Protein AF-A0A7C3XPM7-F1 (afdb_monomer)

Secondary structure (DSSP, 8-state):
-EE-SSTTTT-BEEEEEEEGGGTEEEEEESSSSS--EEEEEGGGEE-S-------

Solvent-accessible surface area (backbone atoms only — not comparable to full-atom values): 3357 Å² total; per-residue (Å²): 52,35,25,76,47,74,98,56,47,80,42,49,29,45,80,77,44,77,41,76,95,76,46,32,26,32,27,30,49,70,90,46,100,63,77,57,78,42,78,41,58,42,88,29,53,42,86,76,63,76,80,81,72,80,128

Radius of gyration: 11.08 Å; Cα contacts (8 Å, |Δi|>4): 96; chains: 1; bounding box: 22×27×30 Å

Foldseek 3Di:
DAFCDDPRHGFDWDFPDDDPVVQKTWTFTDPDPDGDTDIDRVVRDDDPDDPPDDD

Nearest PDB structures (foldseek):
  9bcu-assembly1_G  TM=9.660E-01  e=6.512E-04  Thermococcus kodakarensis
  3p8b-assembly1_B  TM=9.895E-01  e=1.913E-03  Pyrococcus furiosus
  4zn3-assembly1_A  TM=8.877E-01  e=5.272E-03  Methanocaldococcus jannaschii DSM 2661
  2xhc-assembly1_A  TM=9.167E-01  e=5.860E-02  Thermotoga maritima
  1m1g-assembly3_C  TM=8.879E-01  e=5.860E-02  Aquifex aeolicus

Mean predicted aligned error: 4.32 Å

pLDDT: mean 89.31, std 12.33, range [38.09, 97.56]

Structure (mmCIF, N/CA/C/O backbone):
data_AF-A0A7C3XPM7-F1
#
_entry.id   AF-A0A7C3XPM7-F1
#
loop_
_atom_site.group_PDB
_atom_site.id
_atom_site.type_symbol
_atom_site.label_atom_id
_atom_site.label_alt_id
_atom_site.label_comp_id
_atom_site.label_asym_id
_atom_sit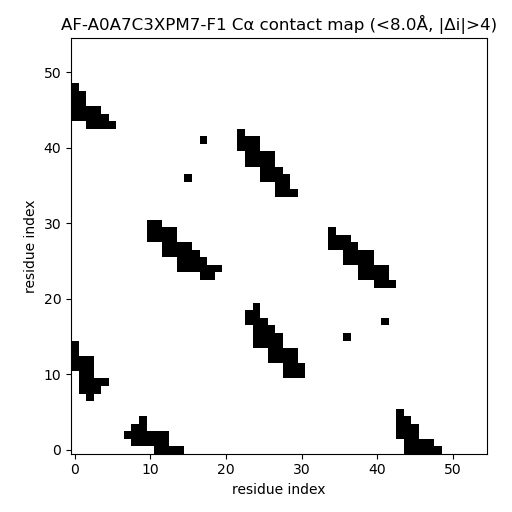e.label_entity_id
_atom_site.label_seq_id
_atom_site.pdbx_PDB_ins_code
_atom_site.Cartn_x
_atom_site.Cartn_y
_a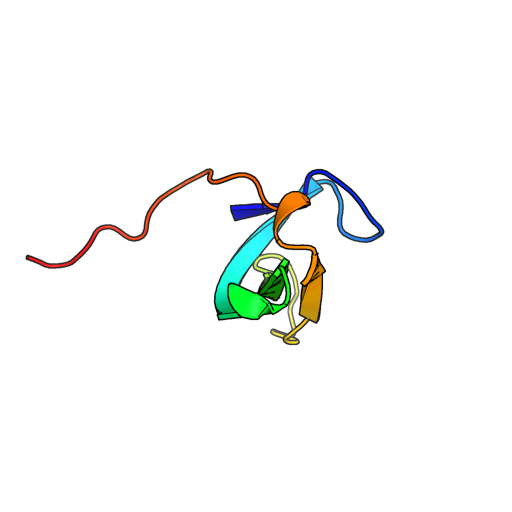tom_site.Cartn_z
_atom_site.occupancy
_atom_site.B_iso_or_equiv
_atom_site.auth_seq_id
_atom_site.auth_comp_id
_atom_site.auth_asym_id
_atom_site.auth_atom_id
_atom_site.pdbx_PDB_model_num
ATOM 1 N N . VAL A 1 1 ? -7.756 3.058 -1.490 1.00 94.12 1 VAL A N 1
ATOM 2 C CA . VAL A 1 1 ? -7.595 1.591 -1.612 1.00 94.12 1 VAL A CA 1
ATOM 3 C C . VAL A 1 1 ? -7.951 0.935 -0.290 1.00 94.12 1 VAL A C 1
ATOM 5 O O . VAL A 1 1 ? -7.936 1.614 0.730 1.00 94.12 1 VAL A O 1
ATOM 8 N N . GLU A 1 2 ? -8.313 -0.338 -0.316 1.00 95.88 2 GLU A N 1
ATOM 9 C CA . GLU A 1 2 ? -8.428 -1.193 0.869 1.00 95.88 2 GLU A CA 1
ATOM 10 C C . GLU A 1 2 ? -7.301 -2.223 0.830 1.00 95.88 2 GLU A C 1
ATOM 12 O O . GLU A 1 2 ? -6.934 -2.694 -0.248 1.00 95.88 2 GLU A O 1
ATOM 17 N N . ILE A 1 3 ? -6.740 -2.547 1.989 1.00 95.62 3 ILE A N 1
ATOM 18 C CA . ILE A 1 3 ? -5.652 -3.516 2.111 1.00 95.62 3 ILE A CA 1
ATOM 19 C C . ILE A 1 3 ? -6.271 -4.890 2.378 1.00 95.62 3 ILE A C 1
ATOM 21 O O . ILE A 1 3 ? -6.991 -5.064 3.356 1.00 95.62 3 ILE A O 1
ATOM 25 N N . VAL A 1 4 ? -6.011 -5.881 1.528 1.00 97.56 4 VAL A N 1
ATOM 26 C CA . VAL A 1 4 ? -6.674 -7.200 1.591 1.00 97.56 4 VAL A CA 1
ATOM 27 C C . VAL A 1 4 ? -5.803 -8.310 2.191 1.00 97.56 4 VAL A C 1
ATOM 29 O O . VAL A 1 4 ? -6.307 -9.399 2.480 1.00 97.56 4 VAL A O 1
ATOM 32 N N . ALA A 1 5 ? -4.518 -8.037 2.426 1.00 96.56 5 ALA A N 1
ATOM 33 C CA . ALA A 1 5 ? -3.543 -8.986 2.960 1.00 96.56 5 ALA A CA 1
ATOM 34 C C . ALA A 1 5 ? -2.473 -8.293 3.825 1.00 96.56 5 ALA A C 1
ATOM 36 O O . ALA A 1 5 ? -2.343 -7.070 3.821 1.00 96.56 5 ALA A O 1
ATOM 37 N N . GLY A 1 6 ? -1.707 -9.089 4.576 1.00 93.44 6 GLY A N 1
ATOM 38 C CA . GLY A 1 6 ? -0.652 -8.591 5.458 1.00 93.44 6 GLY A CA 1
ATOM 39 C C . GLY A 1 6 ? -1.166 -7.964 6.767 1.00 93.44 6 GLY A C 1
ATOM 40 O O . GLY A 1 6 ? -2.351 -8.074 7.091 1.00 93.44 6 GLY A O 1
ATOM 41 N N . PRO A 1 7 ? -0.279 -7.310 7.538 1.00 92.62 7 PRO A N 1
ATOM 42 C CA . PRO A 1 7 ? -0.574 -6.830 8.894 1.00 92.62 7 PRO A CA 1
ATOM 43 C C . PRO A 1 7 ? -1.633 -5.719 8.962 1.00 92.62 7 PRO A C 1
ATOM 45 O O . PRO A 1 7 ? -2.223 -5.506 10.015 1.00 92.62 7 PRO A O 1
ATOM 48 N N . PHE A 1 8 ? -1.906 -5.036 7.848 1.00 92.69 8 PHE A N 1
ATOM 49 C CA . PHE A 1 8 ? -2.877 -3.938 7.768 1.00 92.69 8 PHE A CA 1
ATOM 50 C C . PHE A 1 8 ? -4.182 -4.336 7.059 1.00 92.69 8 PHE A C 1
ATOM 52 O O . PHE A 1 8 ? -4.949 -3.471 6.634 1.00 92.69 8 PHE A O 1
ATOM 59 N N . LYS A 1 9 ? -4.437 -5.642 6.897 1.00 95.25 9 LYS A N 1
ATOM 60 C CA . LYS A 1 9 ? -5.649 -6.164 6.255 1.00 95.25 9 LYS A CA 1
ATOM 61 C C . LYS A 1 9 ? -6.921 -5.556 6.867 1.00 95.25 9 LYS A C 1
ATOM 63 O O . LYS A 1 9 ? -7.087 -5.538 8.081 1.00 95.25 9 LYS A O 1
ATOM 68 N N . GLY A 1 10 ? -7.834 -5.112 6.006 1.00 94.38 10 GLY A N 1
ATOM 69 C CA . GLY A 1 10 ? -9.117 -4.498 6.355 1.00 94.38 10 GLY A CA 1
ATOM 70 C C . GLY A 1 10 ? -9.072 -2.975 6.509 1.00 94.38 10 GLY A C 1
ATOM 71 O O . GLY A 1 10 ? -10.126 -2.344 6.536 1.00 94.38 10 GLY A O 1
ATOM 72 N N . MET A 1 11 ? -7.888 -2.358 6.571 1.00 93.38 11 MET A N 1
ATOM 73 C CA . MET A 1 11 ? -7.780 -0.902 6.681 1.00 93.38 11 MET A CA 1
ATOM 74 C C . MET A 1 11 ? -7.933 -0.213 5.319 1.00 93.38 11 MET A C 1
ATOM 76 O O . MET A 1 11 ? -7.569 -0.751 4.265 1.00 93.38 11 MET A O 1
ATOM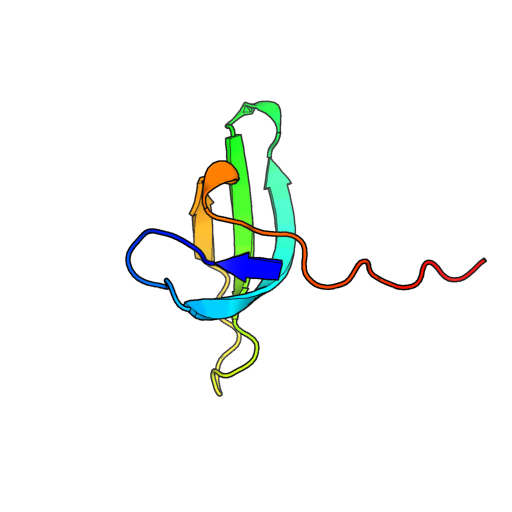 80 N N . LYS A 1 12 ? -8.434 1.027 5.347 1.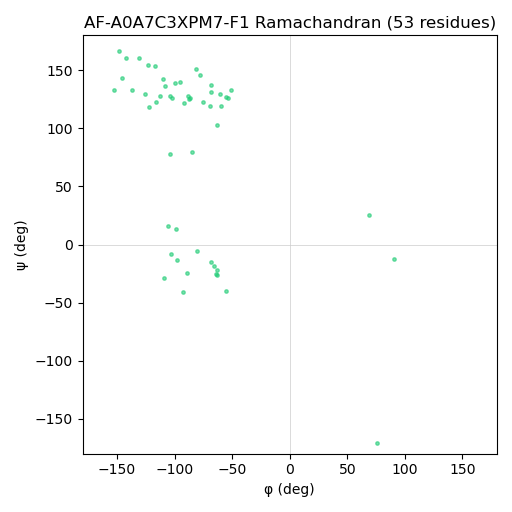00 93.50 12 LYS A N 1
ATOM 81 C CA . LYS A 1 12 ? -8.488 1.913 4.180 1.00 93.50 12 LYS A CA 1
ATOM 82 C C . LYS A 1 12 ? -7.284 2.844 4.159 1.00 93.50 12 LYS A C 1
ATOM 84 O O . LYS A 1 12 ? -6.879 3.401 5.177 1.00 93.50 12 LYS A O 1
ATOM 89 N N . ALA A 1 13 ? -6.747 3.050 2.964 1.00 94.50 13 ALA A N 1
ATOM 90 C CA . ALA A 1 13 ? -5.578 3.884 2.753 1.00 94.50 13 ALA A CA 1
ATOM 91 C C . ALA A 1 13 ? -5.670 4.693 1.455 1.00 94.50 13 ALA A C 1
ATOM 93 O O . ALA A 1 13 ? -6.412 4.348 0.524 1.00 94.50 13 ALA A O 1
ATOM 94 N N . ARG A 1 14 ? -4.878 5.759 1.363 1.00 94.00 14 ARG A N 1
ATOM 95 C CA . ARG A 1 14 ? -4.575 6.470 0.115 1.00 94.00 14 ARG A CA 1
ATOM 96 C C . ARG A 1 14 ? -3.208 6.013 -0.390 1.00 94.00 14 ARG A C 1
ATOM 98 O O . ARG A 1 14 ? -2.301 5.847 0.414 1.00 94.00 14 ARG A O 1
ATOM 105 N N . ILE A 1 15 ? -3.068 5.809 -1.699 1.00 94.44 15 ILE A N 1
ATOM 106 C CA . ILE A 1 15 ? -1.746 5.611 -2.308 1.00 94.44 15 ILE A CA 1
ATOM 107 C C . ILE A 1 15 ? -1.065 6.974 -2.373 1.00 94.44 15 ILE A C 1
ATOM 109 O O . ILE A 1 15 ? -1.623 7.897 -2.963 1.00 94.44 15 ILE A O 1
ATOM 113 N N . ASP A 1 16 ? 0.105 7.074 -1.756 1.00 94.69 16 ASP A N 1
ATOM 114 C CA . ASP A 1 16 ? 0.974 8.249 -1.805 1.00 94.69 16 ASP A CA 1
ATOM 115 C C . ASP A 1 16 ? 2.002 8.114 -2.937 1.00 94.69 16 ASP A C 1
ATOM 117 O O . ASP A 1 16 ? 2.217 9.041 -3.715 1.00 94.69 16 ASP A O 1
ATOM 121 N N . ARG A 1 17 ? 2.562 6.908 -3.110 1.00 95.50 17 ARG A N 1
ATOM 122 C CA . ARG A 1 17 ? 3.514 6.589 -4.180 1.00 95.50 17 ARG A CA 1
ATOM 123 C C . ARG A 1 17 ? 3.343 5.151 -4.664 1.00 95.50 17 ARG A C 1
ATOM 125 O O . ARG A 1 17 ? 3.076 4.257 -3.866 1.00 95.50 17 ARG A O 1
ATOM 132 N N . LEU A 1 18 ? 3.513 4.921 -5.965 1.00 95.25 18 LEU A N 1
ATOM 133 C CA . LEU A 1 18 ? 3.469 3.590 -6.576 1.00 95.25 18 LEU A CA 1
ATOM 134 C C . LEU A 1 18 ? 4.786 3.303 -7.305 1.00 95.25 18 LEU A C 1
ATOM 136 O O . LEU A 1 18 ? 5.119 3.984 -8.271 1.00 95.25 18 LEU A O 1
ATOM 140 N N . GLU A 1 19 ? 5.499 2.267 -6.872 1.00 96.12 19 GLU A N 1
ATOM 141 C CA . GLU A 1 19 ? 6.771 1.820 -7.444 1.00 96.12 19 GLU A CA 1
ATOM 142 C C . GLU A 1 19 ? 6.547 0.558 -8.284 1.00 96.12 19 GLU A C 1
ATOM 144 O O . GLU A 1 19 ? 6.845 -0.563 -7.871 1.00 96.12 19 GLU A O 1
ATOM 149 N N . VAL A 1 20 ? 6.015 0.741 -9.496 1.00 94.69 20 VAL A N 1
ATOM 150 C CA . VAL A 1 20 ? 5.604 -0.368 -10.380 1.00 94.69 20 VAL A CA 1
ATOM 151 C C . VAL A 1 20 ? 6.741 -1.360 -10.643 1.00 94.69 20 VAL A C 1
ATOM 153 O O . VAL A 1 20 ? 6.517 -2.565 -10.611 1.00 94.69 20 VAL A O 1
ATOM 156 N N . ALA A 1 21 ? 7.971 -0.873 -10.836 1.00 96.62 21 ALA A N 1
ATOM 157 C CA . ALA A 1 21 ? 9.134 -1.725 -11.088 1.00 96.62 21 ALA A CA 1
ATOM 158 C C . ALA A 1 21 ? 9.492 -2.647 -9.906 1.00 96.62 21 ALA A C 1
ATOM 160 O O . ALA A 1 21 ? 10.111 -3.687 -10.115 1.00 96.62 21 ALA A O 1
ATOM 161 N N . ARG A 1 22 ? 9.119 -2.266 -8.677 1.00 96.38 22 ARG A N 1
ATOM 162 C CA . ARG A 1 22 ? 9.356 -3.048 -7.453 1.00 96.38 22 ARG A CA 1
ATOM 163 C C . ARG A 1 22 ? 8.136 -3.862 -7.025 1.00 96.38 22 ARG A C 1
ATOM 165 O O . ARG A 1 22 ? 8.273 -4.731 -6.177 1.00 96.38 22 ARG A O 1
ATOM 172 N N . GLY A 1 23 ? 6.961 -3.589 -7.595 1.00 97.12 23 GLY A N 1
ATOM 173 C CA . GLY A 1 23 ? 5.705 -4.171 -7.123 1.00 97.12 23 GLY A CA 1
ATOM 174 C C . GLY A 1 23 ? 5.291 -3.647 -5.745 1.00 97.12 23 GLY A C 1
ATOM 175 O O . GLY A 1 23 ? 4.564 -4.324 -5.028 1.00 97.12 23 GLY A O 1
ATOM 176 N N . GLU A 1 24 ? 5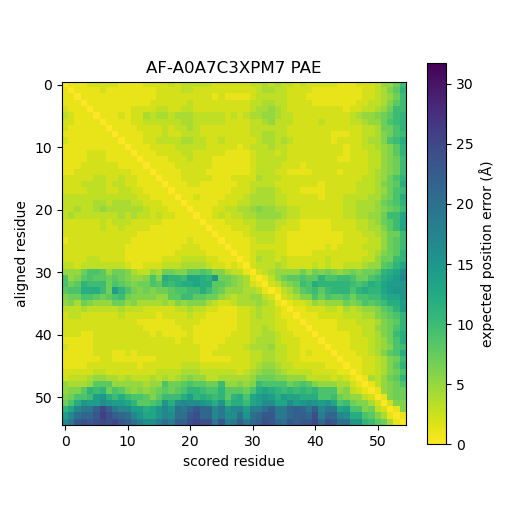.739 -2.449 -5.370 1.00 97.44 24 GLU A N 1
ATOM 177 C CA . GLU A 1 24 ? 5.497 -1.857 -4.052 1.00 97.44 24 GLU A CA 1
ATOM 178 C C . GLU A 1 24 ? 4.676 -0.569 -4.165 1.00 97.44 24 GLU A C 1
ATOM 180 O O . GLU A 1 24 ? 4.707 0.140 -5.174 1.00 97.44 24 GLU A O 1
ATOM 185 N N . ALA A 1 25 ? 3.952 -0.238 -3.103 1.00 97.12 25 ALA A N 1
ATOM 186 C CA . ALA A 1 25 ? 3.223 1.012 -2.973 1.00 97.12 25 ALA A CA 1
ATOM 187 C C . ALA A 1 25 ? 3.409 1.590 -1.572 1.00 97.12 25 ALA A C 1
ATOM 189 O O . ALA A 1 25 ? 3.231 0.895 -0.572 1.00 97.12 25 ALA A O 1
ATOM 190 N N . THR A 1 26 ? 3.708 2.881 -1.499 1.00 96.56 26 THR A N 1
ATOM 191 C CA . THR A 1 26 ? 3.643 3.639 -0.253 1.00 96.56 26 THR A CA 1
ATOM 192 C C . THR A 1 26 ? 2.228 4.169 -0.080 1.00 96.56 26 THR A C 1
ATOM 194 O O . THR A 1 26 ? 1.677 4.836 -0.961 1.00 96.56 26 THR A O 1
ATOM 197 N N . ILE A 1 27 ? 1.630 3.855 1.062 1.00 95.38 27 ILE A N 1
ATOM 198 C CA . ILE A 1 27 ? 0.262 4.210 1.412 1.00 95.38 27 ILE A CA 1
ATOM 199 C C . ILE A 1 27 ? 0.215 5.001 2.718 1.00 95.38 27 ILE A C 1
ATOM 201 O O . ILE A 1 27 ? 1.071 4.847 3.586 1.00 95.38 27 ILE A O 1
ATOM 205 N N . VAL A 1 28 ? -0.831 5.806 2.871 1.00 94.38 28 VAL A N 1
ATOM 206 C CA . VAL A 1 28 ? -1.171 6.500 4.117 1.00 94.38 28 VAL A CA 1
ATOM 207 C C . VAL A 1 28 ? -2.518 5.982 4.605 1.00 94.38 28 VAL A C 1
ATOM 209 O O . VAL A 1 28 ? -3.512 6.042 3.872 1.00 94.38 28 VAL A O 1
ATOM 212 N N . LEU A 1 29 ? -2.549 5.453 5.828 1.00 92.69 29 LEU A N 1
ATOM 213 C CA . LEU A 1 29 ? -3.764 4.950 6.472 1.00 92.69 29 LEU A CA 1
ATOM 214 C C . LEU A 1 29 ? -4.710 6.115 6.804 1.00 92.69 29 LEU A C 1
ATOM 216 O O . LEU A 1 29 ? -4.267 7.175 7.239 1.00 92.69 29 LEU A O 1
ATOM 220 N N . LEU A 1 30 ? -6.012 5.935 6.559 1.00 88.62 30 LEU A N 1
ATOM 221 C CA . LEU A 1 30 ? -7.004 7.009 6.718 1.00 88.62 30 LEU A CA 1
ATOM 222 C C . LEU A 1 30 ? -7.598 7.095 8.130 1.00 88.62 30 LEU A C 1
ATOM 224 O O . LEU A 1 30 ? -8.033 8.169 8.531 1.00 88.62 30 LEU A O 1
ATOM 228 N N . ASP A 1 31 ? -7.590 5.990 8.877 1.00 81.62 31 ASP A N 1
ATOM 229 C CA . ASP A 1 31 ? -8.245 5.877 10.189 1.00 81.62 31 ASP A CA 1
ATOM 230 C C . ASP A 1 31 ? -7.265 6.050 11.370 1.00 81.62 31 ASP A C 1
ATOM 232 O O . ASP A 1 31 ? -7.593 5.731 12.512 1.00 81.62 31 ASP A O 1
ATOM 236 N N . THR A 1 32 ? -6.041 6.533 11.117 1.00 75.94 32 THR A N 1
ATOM 237 C CA . THR A 1 32 ? -5.009 6.723 12.147 1.00 75.94 32 THR A CA 1
ATOM 238 C C . THR A 1 32 ? -4.792 8.211 12.450 1.00 75.94 32 THR A C 1
ATOM 240 O O . THR A 1 32 ? -4.687 9.014 11.523 1.00 75.94 32 THR A O 1
ATOM 243 N N . PRO A 1 33 ? -4.669 8.612 13.734 1.00 78.69 33 PRO A N 1
ATOM 244 C CA . PRO A 1 33 ? -4.460 10.017 14.113 1.00 78.69 33 PRO A CA 1
ATOM 245 C C . PRO A 1 33 ? -3.133 10.582 13.587 1.00 78.69 33 PRO A C 1
ATOM 247 O O . PRO A 1 33 ? -2.991 11.790 13.423 1.00 78.69 33 PRO A O 1
ATOM 250 N N . TYR A 1 34 ? -2.175 9.701 13.287 1.00 79.38 34 TYR A N 1
ATOM 251 C CA . TYR A 1 34 ? -0.919 10.034 12.633 1.00 79.38 34 TYR A CA 1
ATOM 252 C C . TYR A 1 34 ? -0.884 9.413 11.239 1.00 79.38 34 TYR A C 1
ATOM 254 O O . TYR A 1 34 ? -1.093 8.209 11.073 1.00 79.38 34 TYR A O 1
ATOM 262 N N . GLN A 1 35 ? -0.601 10.244 10.240 1.00 80.38 35 GLN A N 1
ATOM 263 C CA . GLN A 1 35 ? -0.445 9.836 8.848 1.00 80.38 35 GLN A CA 1
ATOM 264 C C . GLN A 1 35 ? 0.989 9.354 8.620 1.00 80.38 35 GLN A C 1
ATOM 266 O O . GLN A 1 35 ? 1.837 10.101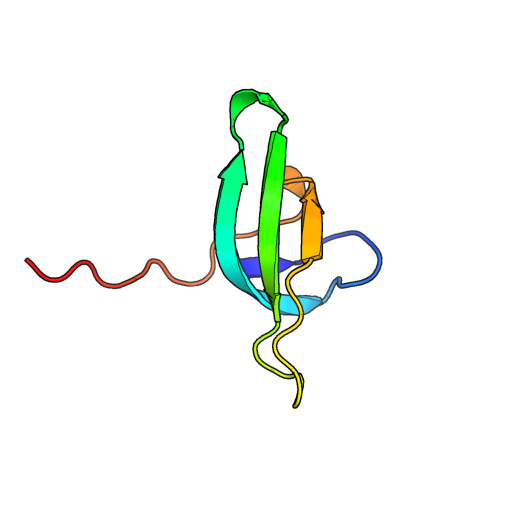 8.140 1.00 80.38 35 GLN A O 1
ATOM 271 N N . LEU A 1 36 ? 1.278 8.115 9.024 1.00 85.38 36 LEU A N 1
ATOM 272 C CA . LEU A 1 36 ? 2.571 7.485 8.761 1.00 85.38 36 LEU A CA 1
ATOM 273 C C . LEU A 1 36 ? 2.552 6.811 7.376 1.00 85.38 36 LEU A C 1
ATOM 275 O O . LEU A 1 36 ? 1.669 5.982 7.134 1.00 85.38 36 LEU A O 1
ATOM 279 N N . PRO A 1 37 ? 3.512 7.116 6.482 1.00 92.12 37 PRO A N 1
ATOM 280 C CA . PRO A 1 37 ? 3.672 6.387 5.233 1.00 92.12 37 PRO A CA 1
ATOM 281 C C . PRO A 1 37 ? 4.158 4.962 5.499 1.00 92.12 37 PRO A C 1
ATOM 283 O O . PRO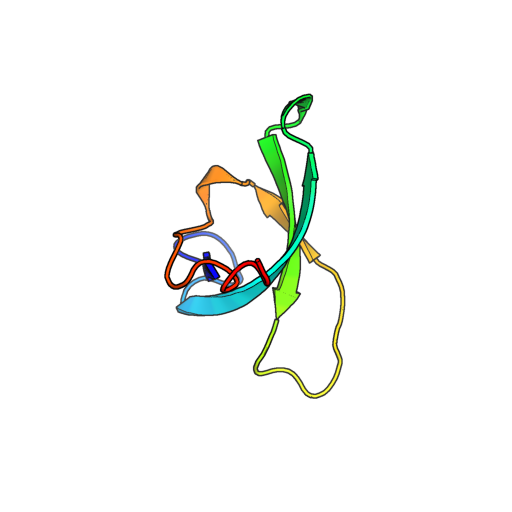 A 1 37 ? 5.134 4.749 6.220 1.00 92.12 37 PRO A O 1
ATOM 286 N N . VAL A 1 38 ? 3.498 3.984 4.887 1.00 93.75 38 VAL A N 1
ATOM 287 C CA . VAL A 1 38 ? 3.867 2.568 4.973 1.00 93.75 38 VAL A CA 1
ATOM 288 C C . VAL A 1 38 ? 4.037 2.015 3.568 1.00 93.75 38 VAL A C 1
ATOM 290 O O . VAL A 1 38 ? 3.148 2.175 2.735 1.00 93.75 38 VAL A O 1
ATOM 293 N N . THR A 1 39 ? 5.155 1.342 3.304 1.00 96.00 39 THR A N 1
ATOM 294 C CA . THR A 1 39 ? 5.361 0.612 2.047 1.00 96.00 39 THR A CA 1
ATOM 295 C C . THR A 1 39 ? 4.830 -0.809 2.180 1.00 96.00 39 THR A C 1
ATOM 297 O O . THR A 1 39 ? 5.164 -1.523 3.124 1.00 96.00 39 THR A O 1
ATOM 300 N N . VAL A 1 40 ? 3.985 -1.210 1.236 1.00 96.00 40 VAL A N 1
ATOM 301 C CA . VAL A 1 40 ? 3.389 -2.546 1.152 1.00 96.00 40 VAL A CA 1
ATOM 302 C C . VAL A 1 40 ? 3.545 -3.106 -0.256 1.00 96.00 40 VAL A C 1
ATOM 304 O O . VAL A 1 40 ? 3.728 -2.355 -1.214 1.00 96.00 40 VAL A O 1
ATOM 307 N N . ASP A 1 41 ? 3.421 -4.425 -0.386 1.00 97.19 41 ASP A N 1
ATOM 308 C CA . ASP A 1 41 ? 3.276 -5.069 -1.689 1.00 97.19 41 ASP A CA 1
ATOM 309 C C . ASP A 1 41 ? 1.999 -4.551 -2.375 1.00 97.19 41 ASP A C 1
ATOM 311 O O . ASP A 1 41 ? 0.915 -4.518 -1.780 1.00 97.19 41 ASP A O 1
ATOM 315 N N . ALA A 1 42 ? 2.119 -4.117 -3.628 1.00 96.12 42 ALA A N 1
ATOM 316 C CA . ALA A 1 42 ? 1.013 -3.545 -4.385 1.00 96.12 42 ALA A CA 1
ATOM 317 C C . ALA A 1 42 ? -0.125 -4.557 -4.613 1.00 96.12 42 ALA A C 1
ATOM 319 O O . ALA A 1 42 ? -1.285 -4.153 -4.712 1.00 96.12 42 ALA A O 1
ATOM 320 N N . ASN A 1 43 ? 0.166 -5.863 -4.621 1.00 96.25 43 ASN A N 1
ATOM 321 C CA . ASN A 1 43 ? -0.837 -6.924 -4.734 1.00 96.25 43 ASN A CA 1
ATOM 322 C C . ASN A 1 43 ? -1.737 -7.019 -3.496 1.00 96.25 43 ASN A C 1
ATOM 324 O O . ASN A 1 43 ? -2.805 -7.630 -3.548 1.00 96.25 43 ASN A O 1
ATOM 328 N N . TYR A 1 44 ? -1.350 -6.399 -2.377 1.00 97.12 44 TYR A N 1
ATOM 329 C CA . TYR A 1 44 ? -2.194 -6.327 -1.184 1.00 97.12 44 TYR A CA 1
ATOM 330 C C . TYR A 1 44 ? -3.259 -5.237 -1.287 1.00 97.12 44 TYR A C 1
ATOM 332 O O . TYR A 1 44 ? -4.095 -5.127 -0.391 1.00 97.12 44 TYR A O 1
ATOM 340 N N . LEU A 1 45 ? -3.250 -4.422 -2.344 1.00 96.06 45 LEU A N 1
ATOM 341 C CA . LEU A 1 45 ? -4.145 -3.284 -2.486 1.00 96.06 45 LEU A CA 1
ATOM 34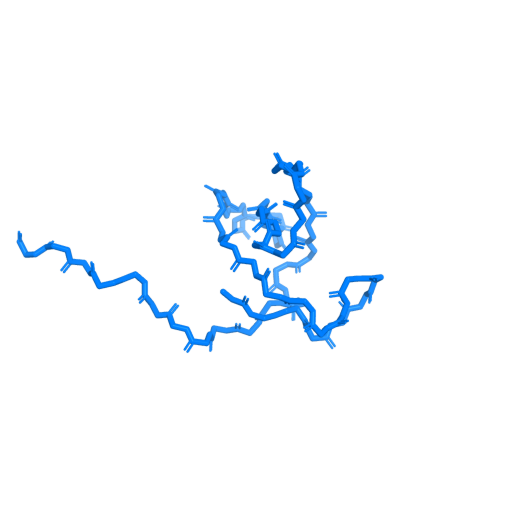2 C C . LEU A 1 45 ? -5.300 -3.591 -3.436 1.00 96.06 45 LEU A C 1
ATOM 344 O O . LEU A 1 45 ? -5.117 -3.915 -4.607 1.00 96.06 45 LEU A O 1
ATOM 348 N N . LYS A 1 46 ? -6.521 -3.380 -2.948 1.00 96.06 46 LYS A N 1
ATOM 349 C CA . LYS A 1 46 ? -7.740 -3.383 -3.755 1.00 96.06 46 LYS A CA 1
ATOM 350 C C . LYS A 1 46 ? -8.218 -1.954 -3.981 1.00 96.06 46 LYS A C 1
ATOM 352 O O . LYS A 1 46 ? -8.398 -1.163 -3.048 1.00 96.06 46 LYS A O 1
ATOM 357 N N . LEU A 1 47 ? -8.454 -1.600 -5.239 1.00 92.94 47 LEU A N 1
ATOM 358 C CA . LEU A 1 47 ? -9.043 -0.314 -5.590 1.00 92.94 47 LEU A CA 1
ATOM 359 C C . LEU A 1 47 ? -10.513 -0.273 -5.145 1.00 92.94 47 LEU A C 1
ATOM 361 O O . LEU A 1 47 ? -11.326 -1.065 -5.606 1.00 92.94 47 LEU A O 1
ATOM 365 N N . VAL A 1 48 ? -10.839 0.665 -4.254 1.00 89.69 48 VAL A N 1
ATOM 366 C CA . VAL A 1 48 ? -12.212 0.884 -3.748 1.00 89.69 48 VAL A CA 1
ATOM 367 C C . VAL A 1 48 ? -12.833 2.182 -4.259 1.00 89.69 48 VAL A C 1
ATOM 369 O O . VAL A 1 48 ? -14.042 2.271 -4.418 1.00 89.69 48 VAL A O 1
ATOM 372 N N . LYS A 1 49 ? -12.004 3.190 -4.544 1.00 84.69 49 LYS A N 1
ATOM 373 C CA . LYS A 1 49 ? -12.400 4.456 -5.163 1.00 84.69 49 LYS A CA 1
ATOM 374 C C . LYS A 1 49 ? -11.192 4.997 -5.926 1.00 84.69 49 LYS A C 1
ATOM 376 O O . LYS A 1 49 ? -10.087 4.989 -5.377 1.00 84.69 49 LYS A O 1
ATOM 381 N N . LYS A 1 50 ? -11.378 5.432 -7.175 1.00 79.12 50 LYS A N 1
ATOM 382 C CA . LYS A 1 50 ? -10.377 6.258 -7.868 1.00 79.12 50 LYS A CA 1
ATOM 383 C C . LYS A 1 50 ? -10.495 7.685 -7.348 1.00 79.12 50 LYS A C 1
ATOM 385 O O . LYS A 1 50 ? -11.598 8.121 -7.026 1.00 79.12 50 LYS A O 1
ATOM 390 N N . ALA A 1 51 ? -9.379 8.404 -7.262 1.00 72.31 51 ALA A N 1
ATOM 391 C CA . ALA A 1 51 ? -9.475 9.851 -7.154 1.00 72.31 51 ALA A CA 1
ATOM 392 C C . ALA A 1 51 ? -10.299 10.334 -8.355 1.00 72.31 51 ALA A C 1
ATOM 394 O O . ALA A 1 51 ? -10.027 9.931 -9.488 1.00 72.31 51 ALA A O 1
ATOM 395 N N . GLU A 1 52 ? -11.352 11.099 -8.086 1.00 67.19 52 GLU A N 1
ATOM 396 C CA . GLU A 1 52 ? -12.077 11.810 -9.130 1.00 67.19 52 GLU A CA 1
ATOM 397 C C . GLU A 1 52 ? -11.064 12.794 -9.710 1.00 67.19 52 GLU A C 1
ATOM 399 O O . GLU A 1 52 ? -10.660 13.745 -9.043 1.00 67.19 52 GLU A O 1
ATOM 404 N N . GLY A 1 53 ? -10.527 12.465 -10.885 1.00 52.00 53 GLY A N 1
ATOM 405 C CA . GLY A 1 53 ? -9.640 13.364 -11.601 1.00 52.00 53 GLY A CA 1
ATOM 406 C C . GLY A 1 53 ? -10.422 14.636 -11.882 1.00 52.00 53 GLY A C 1
ATOM 407 O O . GLY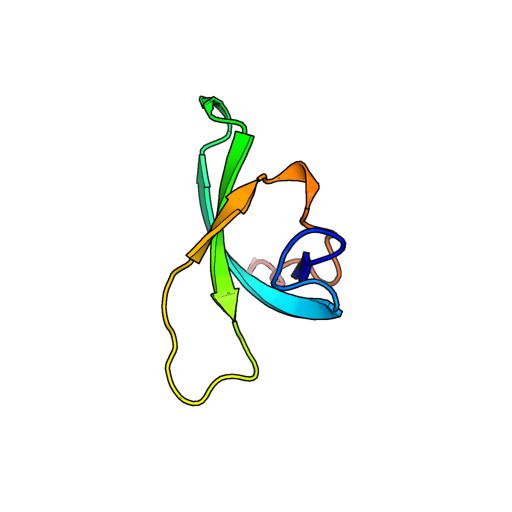 A 1 53 ? -11.467 14.571 -12.528 1.00 52.00 53 GLY A O 1
ATOM 408 N N . GLY A 1 54 ? -9.945 15.764 -11.355 1.00 51.59 54 GLY A N 1
ATOM 409 C CA . GLY A 1 54 ? -10.340 17.062 -11.883 1.00 51.59 54 GLY A CA 1
ATOM 410 C C . GLY A 1 54 ? -10.063 17.052 -13.384 1.00 51.59 54 GLY A C 1
ATOM 411 O O . GLY A 1 54 ? -8.971 16.647 -13.793 1.00 51.59 54 GLY A O 1
ATOM 412 N N . GLY A 1 55 ? -11.092 17.373 -14.169 1.00 38.09 55 GLY A N 1
ATOM 413 C CA . GLY A 1 55 ? -10.963 17.608 -15.605 1.00 38.09 55 GLY A CA 1
ATOM 414 C C . GLY A 1 55 ? -10.104 18.822 -15.917 1.00 38.09 55 GLY A C 1
ATOM 415 O O . GLY A 1 55 ? -9.870 19.640 -14.996 1.00 38.09 55 GLY A O 1
#

Sequence (55 aa):
VEIVAGPFKGMKARIDRLEVARGEATIVLLDTPYQLPVTVDANYLKLVKKAEGGG